Protein AF-A0AAD6CWW7-F1 (afdb_monomer)

Structure (mmCIF, N/CA/C/O backbone):
data_AF-A0AAD6CWW7-F1
#
_entry.id   AF-A0AAD6CWW7-F1
#
loop_
_atom_site.group_PDB
_atom_site.id
_atom_site.type_symbol
_atom_site.label_atom_id
_atom_site.label_alt_id
_atom_site.label_comp_id
_atom_site.label_asym_id
_atom_site.label_entity_id
_atom_site.label_seq_id
_atom_site.pdbx_PDB_ins_code
_atom_site.Cartn_x
_atom_site.Cartn_y
_atom_site.Cartn_z
_atom_site.occupancy
_atom_site.B_iso_or_equiv
_atom_site.auth_seq_id
_atom_site.auth_comp_id
_atom_site.auth_asym_id
_atom_site.auth_atom_id
_atom_site.pdbx_PDB_model_num
ATOM 1 N N . MET A 1 1 ? -25.189 25.065 -35.991 1.00 43.34 1 MET A N 1
ATOM 2 C CA . MET A 1 1 ? -24.502 23.784 -36.281 1.00 43.34 1 MET A CA 1
ATOM 3 C C . MET A 1 1 ? -24.142 23.105 -34.964 1.00 43.34 1 MET A C 1
ATOM 5 O O . MET A 1 1 ? -23.240 23.575 -34.286 1.00 43.34 1 MET A O 1
ATOM 9 N N . ALA A 1 2 ? -24.864 22.056 -34.566 1.00 40.62 2 ALA A N 1
ATOM 10 C CA . ALA A 1 2 ? -24.598 21.305 -33.336 1.00 40.62 2 ALA A CA 1
ATOM 11 C C . ALA A 1 2 ? -24.017 19.927 -33.691 1.00 40.62 2 ALA A C 1
ATOM 13 O O . ALA A 1 2 ? -24.610 19.198 -34.480 1.00 40.62 2 ALA A O 1
ATOM 14 N N . LYS A 1 3 ? -22.850 19.575 -33.137 1.00 47.81 3 LYS A N 1
ATOM 15 C CA . LYS A 1 3 ? -22.249 18.235 -33.250 1.00 47.81 3 LYS A CA 1
ATOM 16 C C . LYS A 1 3 ? -22.494 17.476 -31.947 1.00 47.81 3 LYS A C 1
ATOM 18 O O . LYS A 1 3 ? -21.863 17.766 -30.935 1.00 47.81 3 LYS A O 1
ATOM 23 N N . THR A 1 4 ? -23.389 16.494 -31.974 1.00 46.78 4 THR A N 1
ATOM 24 C CA . THR A 1 4 ? -23.581 15.528 -30.885 1.00 46.78 4 THR A CA 1
ATOM 25 C C . THR A 1 4 ? -22.536 14.418 -30.995 1.00 46.78 4 THR A C 1
ATOM 27 O O . THR A 1 4 ? -22.501 13.686 -31.982 1.00 46.78 4 THR A O 1
ATOM 30 N N . LYS A 1 5 ? -21.667 14.291 -29.987 1.00 52.19 5 LYS A N 1
ATOM 31 C CA . LYS A 1 5 ? -20.673 13.215 -29.872 1.00 52.19 5 LYS A CA 1
ATOM 32 C C . LYS A 1 5 ? -21.325 12.002 -29.202 1.00 52.19 5 LYS A C 1
ATOM 34 O O . LYS A 1 5 ? -21.494 11.981 -27.988 1.00 52.19 5 LYS A O 1
ATOM 39 N N . THR A 1 6 ? -21.691 10.997 -29.986 1.00 46.94 6 THR A N 1
ATOM 40 C CA . THR A 1 6 ? -22.184 9.700 -29.506 1.00 46.94 6 THR A CA 1
ATOM 41 C C . THR A 1 6 ? -21.039 8.918 -28.856 1.00 46.94 6 THR A C 1
ATOM 43 O O . THR A 1 6 ? -20.167 8.372 -29.526 1.00 46.94 6 THR A O 1
ATOM 46 N N . THR A 1 7 ? -21.015 8.856 -27.524 1.00 50.81 7 THR A N 1
ATOM 47 C CA . THR A 1 7 ? -20.159 7.924 -26.778 1.00 50.81 7 THR A CA 1
ATOM 48 C C . THR A 1 7 ? -20.789 6.536 -26.809 1.00 50.81 7 THR A C 1
ATOM 50 O O . THR A 1 7 ? -21.612 6.194 -25.962 1.00 50.81 7 THR A O 1
ATOM 53 N N . GLY A 1 8 ? -20.410 5.737 -27.805 1.00 46.66 8 GLY A N 1
ATOM 54 C CA . GLY A 1 8 ? -20.755 4.321 -27.890 1.00 46.66 8 GLY A CA 1
ATOM 55 C C . GLY A 1 8 ? -20.073 3.515 -26.785 1.00 46.66 8 GLY A C 1
ATOM 56 O O . GLY A 1 8 ? -19.001 2.952 -26.985 1.00 46.66 8 GLY A O 1
ATOM 57 N N . ARG A 1 9 ? -20.689 3.452 -25.603 1.00 49.34 9 ARG A N 1
ATOM 58 C CA . ARG A 1 9 ? -20.366 2.454 -24.580 1.00 49.34 9 ARG A CA 1
ATOM 59 C C . ARG A 1 9 ? -21.129 1.183 -24.938 1.00 49.34 9 ARG A C 1
ATOM 61 O O . ARG A 1 9 ? -22.292 1.035 -24.582 1.00 49.34 9 ARG A O 1
ATOM 68 N N . THR A 1 10 ? -20.486 0.276 -25.667 1.00 54.47 10 THR A N 1
ATOM 69 C CA . THR A 1 10 ? -21.033 -1.061 -25.914 1.00 54.47 10 THR A CA 1
ATOM 70 C C . THR A 1 10 ? -21.131 -1.799 -24.580 1.00 54.47 10 THR A C 1
ATOM 72 O O . THR A 1 10 ? -20.113 -2.171 -23.992 1.00 54.47 10 THR A O 1
ATOM 75 N N . ALA A 1 11 ? -22.348 -1.977 -24.069 1.00 59.91 11 ALA A N 1
ATOM 76 C CA . ALA A 1 11 ? -22.602 -2.906 -22.977 1.00 59.91 11 ALA A CA 1
ATOM 77 C C . ALA A 1 11 ? -22.240 -4.328 -23.449 1.00 59.91 11 ALA A C 1
ATOM 79 O O . ALA A 1 11 ? -22.614 -4.700 -24.567 1.00 59.91 11 ALA A O 1
ATOM 80 N N . PRO A 1 12 ? -21.494 -5.127 -22.666 1.00 55.72 12 PRO A N 1
ATOM 81 C CA . PRO A 1 12 ? -21.217 -6.495 -23.063 1.00 55.72 12 PRO A CA 1
ATOM 82 C C . PRO A 1 12 ? -22.519 -7.292 -22.979 1.00 55.72 12 PRO A C 1
ATOM 84 O O . PRO A 1 12 ? -23.205 -7.278 -21.958 1.00 55.72 12 PRO A O 1
ATOM 87 N N . ARG A 1 13 ? -22.857 -7.964 -24.081 1.00 58.84 13 ARG A N 1
ATOM 88 C CA . ARG A 1 13 ? -23.952 -8.933 -24.152 1.00 58.84 13 ARG A CA 1
ATOM 89 C C . ARG A 1 13 ? -23.751 -9.978 -23.054 1.00 58.84 13 ARG A C 1
ATOM 91 O O . ARG A 1 13 ? -22.691 -10.596 -22.995 1.00 58.84 13 ARG A O 1
ATOM 98 N N . SER A 1 14 ? -24.755 -10.163 -22.202 1.00 53.81 14 SER A N 1
ATOM 99 C CA . SER A 1 14 ? -24.816 -11.277 -21.260 1.00 53.81 14 SER A CA 1
ATOM 100 C C . SER A 1 14 ? -24.909 -12.576 -22.056 1.00 53.81 14 SER A C 1
ATOM 102 O O . SER A 1 14 ? -25.946 -12.885 -22.642 1.00 53.81 14 SER A O 1
ATOM 104 N N . THR A 1 15 ? -23.806 -13.309 -22.139 1.00 60.41 15 THR A N 1
ATOM 105 C CA . THR A 1 15 ? -23.818 -14.696 -22.600 1.00 60.41 15 THR A CA 1
ATOM 106 C C . THR A 1 15 ? -24.474 -15.579 -21.540 1.00 60.41 15 THR A C 1
ATOM 108 O O . THR A 1 15 ? -24.420 -15.261 -20.357 1.00 60.41 15 THR A O 1
ATOM 111 N N . ALA A 1 16 ? -25.079 -16.693 -21.959 1.00 61.41 16 ALA A N 1
ATOM 112 C CA . ALA A 1 16 ? -25.766 -17.653 -21.084 1.00 61.41 16 ALA A CA 1
ATOM 113 C C . ALA A 1 16 ? -24.859 -18.312 -20.022 1.00 61.41 16 ALA A C 1
ATOM 115 O O . ALA A 1 16 ? -25.354 -18.932 -19.088 1.00 61.41 16 ALA A O 1
ATOM 116 N N . PHE A 1 17 ? -23.541 -18.145 -20.143 1.00 57.66 17 PHE A N 1
ATOM 117 C CA . PHE A 1 17 ? -22.593 -18.371 -19.061 1.00 57.66 17 PHE A CA 1
ATOM 118 C C . PHE A 1 17 ? -22.346 -17.027 -18.383 1.00 57.66 17 PHE A C 1
ATOM 120 O O . PHE A 1 17 ? -21.863 -16.087 -19.026 1.00 57.66 17 PHE A O 1
ATOM 127 N N . GLY A 1 18 ? -22.754 -16.944 -17.116 1.00 51.28 18 GLY A N 1
ATOM 128 C CA . GLY A 1 18 ? -22.557 -15.784 -16.261 1.00 51.28 18 GLY A CA 1
ATOM 129 C C . GLY A 1 18 ? -21.081 -15.419 -16.128 1.00 51.28 18 GLY A C 1
ATOM 130 O O . GLY A 1 18 ? -20.189 -16.082 -16.647 1.00 51.28 18 GLY A O 1
ATOM 131 N N . ASP A 1 19 ? -20.831 -14.321 -15.432 1.00 56.94 19 ASP A N 1
ATOM 132 C CA . ASP A 1 19 ? -19.552 -13.626 -15.262 1.00 56.94 19 ASP A CA 1
ATOM 133 C C . ASP A 1 19 ? -18.433 -14.432 -14.547 1.00 56.94 19 ASP A C 1
ATOM 135 O O . ASP A 1 19 ? -17.508 -13.860 -13.970 1.00 56.94 19 ASP A O 1
ATOM 139 N N . ASP A 1 20 ? -18.488 -15.762 -14.594 1.00 58.09 20 ASP A N 1
ATOM 140 C CA . ASP A 1 20 ? -17.612 -16.728 -13.923 1.00 58.09 20 ASP A CA 1
ATOM 141 C C . ASP A 1 20 ? -16.158 -16.686 -14.430 1.00 58.09 20 ASP A C 1
ATOM 143 O O . ASP A 1 20 ? -15.246 -17.207 -13.790 1.00 58.09 20 ASP A O 1
ATOM 147 N N . PHE A 1 21 ? -15.906 -16.014 -15.560 1.00 56.62 21 PHE A N 1
ATOM 148 C CA . PHE A 1 21 ? -14.572 -15.842 -16.148 1.00 56.62 21 PHE A CA 1
ATOM 149 C C . PHE A 1 21 ? -13.963 -14.452 -15.949 1.00 56.62 21 PHE A C 1
ATOM 151 O O . PHE A 1 21 ? -12.880 -14.169 -16.486 1.00 56.62 21 PHE A O 1
ATOM 158 N N . ARG A 1 22 ? -14.564 -13.575 -15.134 1.00 62.91 22 ARG A N 1
ATOM 159 C CA . ARG A 1 22 ? -13.859 -12.375 -14.659 1.00 62.91 22 ARG A CA 1
ATOM 160 C C . ARG A 1 22 ? -12.842 -12.751 -13.587 1.00 62.91 22 ARG A C 1
ATOM 162 O O . ARG A 1 22 ? -12.976 -12.416 -12.415 1.00 62.91 22 ARG A O 1
ATOM 169 N N . THR A 1 23 ? -11.767 -13.409 -14.024 1.00 69.06 23 THR A N 1
ATOM 170 C CA . THR A 1 23 ? -10.597 -13.716 -13.197 1.00 69.06 23 THR A CA 1
ATOM 171 C C . THR A 1 23 ? -10.118 -12.425 -12.528 1.00 69.06 23 THR A C 1
ATOM 173 O O . THR A 1 23 ? -9.608 -11.491 -13.166 1.00 69.06 23 THR A O 1
ATOM 176 N N . SER A 1 24 ? -10.358 -12.322 -11.220 1.00 83.62 24 SER A N 1
ATOM 177 C CA . SER A 1 24 ? -9.996 -11.141 -10.444 1.00 83.62 24 SER A CA 1
ATOM 178 C C . SER A 1 24 ? -8.481 -10.916 -10.505 1.00 83.62 24 SER A C 1
ATOM 180 O O . SER A 1 24 ? -7.693 -11.813 -10.815 1.00 83.62 24 SER A O 1
ATOM 182 N N . LYS A 1 25 ? -8.010 -9.712 -10.160 1.00 85.69 25 LYS A N 1
ATOM 183 C CA . LYS A 1 25 ? -6.559 -9.459 -10.064 1.00 85.69 25 LYS A CA 1
ATOM 184 C C . LYS A 1 25 ? -5.874 -10.433 -9.094 1.00 85.69 25 LYS A C 1
ATOM 186 O O . LYS A 1 25 ? -4.706 -10.757 -9.295 1.00 85.69 25 LYS A O 1
ATOM 191 N N . LYS A 1 26 ? -6.592 -10.881 -8.058 1.00 87.06 26 LYS A N 1
ATOM 192 C CA . LYS A 1 26 ? -6.123 -11.888 -7.101 1.00 87.06 26 LYS A CA 1
ATOM 193 C C . LYS A 1 26 ? -6.002 -13.258 -7.768 1.00 87.06 26 LYS A C 1
ATOM 195 O O . LYS A 1 26 ? -4.937 -13.859 -7.689 1.00 87.06 26 LYS A O 1
ATOM 200 N N . ASP A 1 27 ? -7.021 -13.670 -8.508 1.00 87.44 27 ASP A N 1
ATOM 201 C CA . ASP A 1 27 ? -7.057 -14.952 -9.214 1.00 87.44 27 ASP A CA 1
ATOM 202 C C . ASP A 1 27 ? -5.951 -15.053 -10.283 1.00 87.44 27 ASP A C 1
ATOM 204 O O . ASP A 1 27 ? -5.112 -15.952 -10.263 1.00 87.44 27 ASP A O 1
ATOM 208 N N . LYS A 1 28 ? -5.782 -14.008 -11.106 1.00 88.62 28 LYS A N 1
ATOM 209 C CA . LYS A 1 28 ? -4.665 -13.923 -12.068 1.00 88.62 28 LYS A CA 1
ATOM 210 C C . LYS A 1 28 ? -3.291 -14.040 -11.404 1.00 88.62 28 LYS A C 1
ATOM 212 O O . LYS A 1 28 ? -2.366 -14.597 -11.995 1.00 88.62 28 LYS A O 1
ATOM 217 N N . ARG A 1 29 ? -3.117 -13.479 -10.202 1.00 91.44 29 ARG A N 1
ATOM 218 C CA . ARG A 1 29 ? -1.863 -13.610 -9.441 1.00 91.44 29 ARG A CA 1
ATOM 219 C C . ARG A 1 29 ? -1.686 -15.032 -8.919 1.00 91.44 29 ARG A C 1
ATOM 221 O O . ARG A 1 29 ? -0.583 -15.555 -9.037 1.00 91.44 29 ARG A O 1
ATOM 228 N N . GLN A 1 30 ? -2.741 -15.648 -8.393 1.00 92.44 30 GLN A N 1
ATOM 229 C CA . GLN A 1 30 ? -2.708 -17.023 -7.891 1.00 92.44 30 GLN A CA 1
ATOM 230 C C . GLN A 1 30 ? -2.380 -18.018 -9.007 1.00 92.44 30 GLN A C 1
ATOM 232 O O . GLN A 1 30 ? -1.463 -18.816 -8.836 1.00 92.44 30 GLN A O 1
ATOM 237 N N . ILE A 1 31 ? -3.012 -17.899 -10.177 1.00 91.38 31 ILE A N 1
ATOM 238 C CA . ILE A 1 31 ? -2.727 -18.745 -11.347 1.00 91.38 31 ILE A CA 1
ATOM 239 C C . ILE A 1 31 ? -1.263 -18.597 -11.790 1.00 91.38 31 ILE A C 1
ATOM 241 O O . ILE A 1 31 ? -0.563 -19.592 -11.985 1.00 91.38 31 ILE A O 1
ATOM 245 N N . LYS A 1 32 ? -0.755 -17.360 -11.899 1.00 94.50 32 LYS A N 1
ATOM 246 C CA . LYS A 1 32 ? 0.655 -17.109 -12.256 1.00 94.50 32 LYS A CA 1
ATOM 247 C C . LYS A 1 32 ? 1.621 -17.696 -11.230 1.00 94.50 32 LYS A C 1
ATOM 249 O O . LYS A 1 32 ? 2.618 -18.306 -11.611 1.00 94.50 32 LYS A O 1
ATOM 254 N N . HIS A 1 33 ? 1.323 -17.516 -9.946 1.00 96.12 33 HIS A N 1
ATOM 255 C CA . HIS A 1 33 ? 2.139 -18.033 -8.856 1.00 96.12 33 HIS A CA 1
ATOM 256 C C . HIS A 1 33 ? 2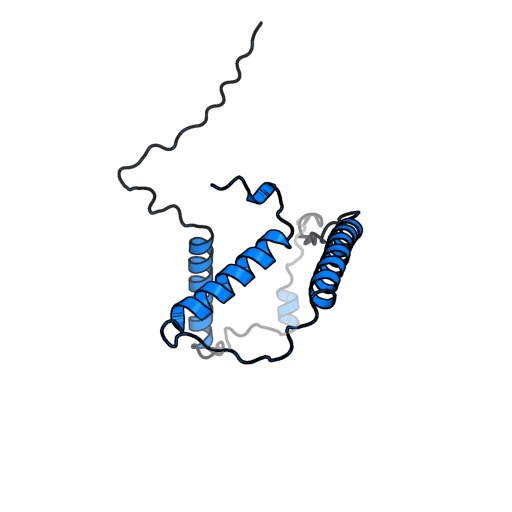.154 -19.568 -8.844 1.00 96.12 33 HIS A C 1
ATOM 258 O O . HIS A 1 33 ? 3.226 -20.165 -8.803 1.00 96.12 33 HIS A O 1
ATOM 264 N N . ALA A 1 34 ? 0.992 -20.211 -8.970 1.00 94.12 34 ALA A N 1
ATOM 265 C CA . ALA A 1 34 ? 0.876 -21.665 -9.055 1.00 94.12 34 ALA A CA 1
ATOM 266 C C . ALA A 1 34 ? 1.638 -22.227 -10.269 1.00 94.12 34 ALA A C 1
ATOM 268 O O . ALA A 1 34 ? 2.374 -23.208 -10.146 1.00 94.12 34 ALA A O 1
ATOM 269 N N . GLY A 1 35 ? 1.540 -21.562 -11.426 1.00 95.19 35 GLY A N 1
ATOM 270 C CA . GLY A 1 35 ? 2.293 -21.929 -12.627 1.00 95.19 35 GLY A CA 1
ATOM 271 C C . GLY A 1 35 ? 3.812 -21.820 -12.446 1.00 95.19 35 GLY A C 1
ATOM 272 O O . GLY A 1 35 ? 4.546 -22.719 -12.858 1.00 95.19 35 GLY A O 1
ATOM 273 N N . LEU A 1 36 ? 4.292 -20.751 -11.803 1.00 95.56 36 LEU A N 1
ATOM 274 C CA . LEU A 1 36 ? 5.710 -20.568 -11.474 1.00 95.56 36 LEU A CA 1
ATOM 275 C C . LEU A 1 36 ? 6.201 -21.663 -10.512 1.00 95.56 36 LEU A C 1
ATOM 277 O O . LEU A 1 36 ? 7.197 -22.327 -10.800 1.00 95.56 36 LEU A O 1
ATOM 281 N N . MET A 1 37 ? 5.481 -21.890 -9.410 1.00 93.94 37 MET A N 1
ATOM 282 C CA . MET A 1 37 ? 5.837 -22.897 -8.404 1.00 93.94 37 MET A CA 1
ATOM 283 C C . MET A 1 37 ? 5.865 -24.310 -8.995 1.00 93.94 37 MET A C 1
ATOM 285 O O . MET A 1 37 ? 6.795 -25.064 -8.724 1.00 93.94 37 MET A O 1
ATOM 289 N N . SER A 1 38 ? 4.923 -24.648 -9.881 1.00 92.56 38 SER A N 1
ATOM 290 C CA . SER A 1 38 ? 4.916 -25.930 -10.598 1.00 92.56 38 SER A CA 1
ATOM 291 C C . SER A 1 38 ? 6.168 -26.118 -11.465 1.00 92.56 38 SER A C 1
ATOM 293 O O . SER A 1 38 ? 6.766 -27.193 -11.463 1.00 92.56 38 SER A O 1
ATOM 295 N N . LYS A 1 39 ? 6.616 -25.075 -12.179 1.00 91.00 39 LYS A N 1
ATOM 296 C CA . LYS A 1 39 ? 7.833 -25.132 -13.010 1.00 91.00 39 LYS A CA 1
ATOM 297 C C . LYS A 1 39 ? 9.101 -25.278 -12.171 1.00 91.00 39 LYS A C 1
ATOM 299 O O . LYS A 1 39 ? 9.973 -26.064 -12.529 1.00 91.00 39 LYS A O 1
ATOM 304 N N . ILE A 1 40 ? 9.192 -24.547 -11.060 1.00 88.62 40 ILE A N 1
ATOM 305 C CA . ILE A 1 40 ? 10.349 -24.610 -10.161 1.00 88.62 40 ILE A CA 1
ATOM 306 C C . ILE A 1 40 ? 10.406 -25.977 -9.475 1.00 88.62 40 ILE A C 1
ATOM 308 O O . ILE A 1 40 ? 11.429 -26.650 -9.567 1.00 88.62 40 ILE A O 1
ATOM 312 N N . ALA A 1 41 ? 9.303 -26.443 -8.883 1.00 85.81 41 ALA A N 1
ATOM 313 C CA . ALA A 1 41 ? 9.245 -27.740 -8.208 1.00 85.81 41 ALA A CA 1
ATOM 314 C C . ALA A 1 41 ? 9.570 -28.912 -9.157 1.00 85.81 41 ALA A C 1
ATOM 316 O O . ALA A 1 41 ? 10.318 -29.823 -8.796 1.00 85.81 41 ALA A O 1
ATOM 317 N N . LYS A 1 42 ? 9.081 -28.869 -10.406 1.00 78.69 42 LYS A N 1
ATOM 318 C CA . LYS A 1 42 ? 9.380 -29.891 -11.428 1.00 78.69 42 LYS A CA 1
ATOM 3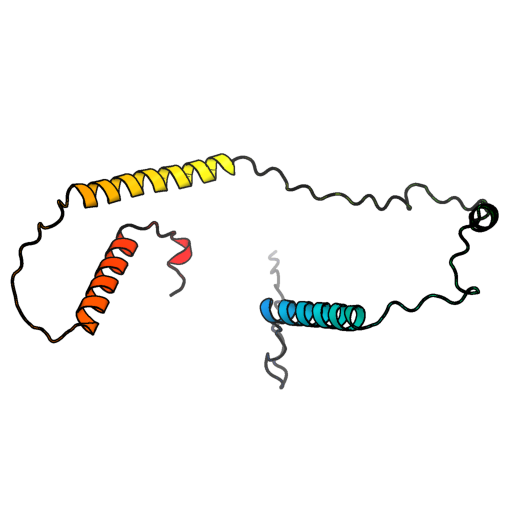19 C C . LYS A 1 42 ? 10.833 -29.891 -11.904 1.00 78.69 42 LYS A C 1
ATOM 321 O O . LYS A 1 42 ? 11.284 -30.910 -12.418 1.00 78.69 42 LYS A O 1
ATOM 326 N N . ASN A 1 43 ? 11.542 -28.770 -11.797 1.00 75.19 43 ASN A N 1
ATOM 327 C CA . ASN A 1 43 ? 12.950 -28.676 -12.186 1.00 75.19 43 ASN A CA 1
ATOM 328 C C . ASN A 1 43 ? 13.888 -28.964 -11.007 1.00 75.19 43 ASN A C 1
ATOM 330 O O . ASN A 1 43 ? 14.940 -29.553 -11.220 1.00 75.19 43 ASN A O 1
ATOM 334 N N . ALA A 1 44 ? 13.490 -28.616 -9.780 1.00 76.31 44 ALA A N 1
ATOM 335 C CA . ALA A 1 44 ? 14.256 -28.876 -8.561 1.00 76.31 44 ALA A CA 1
ATOM 336 C C . ALA A 1 44 ? 14.319 -30.370 -8.197 1.00 76.31 44 ALA A C 1
ATOM 338 O O . ALA A 1 44 ? 15.311 -30.836 -7.652 1.00 76.31 44 ALA A O 1
ATOM 339 N N . THR A 1 45 ? 13.276 -31.135 -8.525 1.00 74.31 45 THR A N 1
ATOM 340 C CA . THR A 1 45 ? 13.207 -32.587 -8.269 1.00 74.31 45 THR A CA 1
ATOM 341 C C . THR A 1 45 ? 13.948 -33.432 -9.308 1.00 74.31 45 THR A C 1
ATOM 343 O O . THR A 1 45 ? 14.114 -34.636 -9.120 1.00 74.31 45 THR A O 1
ATOM 346 N N . LYS A 1 46 ? 14.408 -32.830 -10.413 1.00 75.31 46 LYS A N 1
ATOM 347 C CA . LYS A 1 46 ? 15.161 -33.530 -11.459 1.00 75.31 46 LYS A CA 1
ATOM 348 C C . LYS A 1 46 ? 16.654 -33.385 -11.203 1.00 75.31 46 LYS A C 1
ATOM 350 O O . LYS A 1 46 ? 17.173 -32.275 -11.135 1.00 75.31 46 LYS A O 1
ATOM 355 N N . THR A 1 47 ? 17.363 -34.506 -11.141 1.00 77.56 47 THR A N 1
ATOM 356 C CA . THR A 1 47 ? 18.826 -34.496 -11.088 1.00 77.56 47 THR A CA 1
ATOM 357 C C . THR A 1 47 ? 19.386 -33.899 -12.390 1.00 77.56 47 THR A C 1
ATOM 359 O O . THR A 1 47 ? 18.938 -34.271 -13.483 1.00 77.56 47 THR A O 1
ATOM 362 N N . PRO A 1 48 ? 20.335 -32.942 -12.328 1.00 73.00 48 PRO A N 1
ATOM 363 C CA . PRO A 1 48 ? 20.872 -32.296 -13.521 1.00 73.00 48 PRO A CA 1
ATOM 364 C C . PRO A 1 48 ? 21.590 -33.330 -14.392 1.00 73.00 48 PRO A C 1
ATOM 366 O O . PRO A 1 48 ? 22.646 -33.862 -14.045 1.00 73.00 48 PRO A O 1
ATOM 369 N N . LYS A 1 49 ? 20.993 -33.642 -15.545 1.00 76.44 49 LYS A N 1
ATOM 370 C CA . LYS A 1 49 ? 21.519 -34.649 -16.467 1.00 76.44 49 LYS A CA 1
ATOM 371 C C . LYS A 1 49 ? 22.770 -34.104 -17.155 1.00 76.44 49 LYS A C 1
ATOM 373 O O . LYS A 1 49 ? 22.693 -33.154 -17.932 1.00 76.44 49 LYS A O 1
ATOM 378 N N . LYS A 1 50 ? 23.924 -34.727 -16.893 1.00 75.50 50 LYS A N 1
ATOM 379 C CA . LYS A 1 50 ? 25.185 -34.411 -17.582 1.00 75.50 50 LYS A CA 1
ATOM 380 C C . LYS A 1 50 ? 24.994 -34.593 -19.095 1.00 75.50 50 LYS A C 1
ATOM 382 O O . LYS A 1 50 ? 24.523 -35.638 -19.550 1.00 75.50 50 LYS A O 1
ATOM 387 N N . ARG A 1 51 ? 25.328 -33.564 -19.881 1.00 73.81 51 ARG A N 1
ATOM 388 C CA . ARG A 1 51 ? 25.266 -33.625 -21.351 1.00 73.81 51 ARG A CA 1
ATOM 389 C C . ARG A 1 51 ? 26.294 -34.652 -21.848 1.00 73.81 51 ARG A C 1
ATOM 391 O O . ARG A 1 51 ? 27.406 -34.719 -21.326 1.00 73.81 51 ARG A O 1
ATOM 398 N N . ARG A 1 52 ? 25.920 -35.466 -22.845 1.00 79.25 52 ARG A N 1
ATOM 399 C CA . ARG A 1 52 ? 26.841 -36.406 -23.519 1.00 79.25 52 ARG A CA 1
ATOM 400 C C . ARG A 1 52 ? 27.996 -35.622 -24.148 1.00 79.25 52 ARG A C 1
ATOM 402 O O . ARG A 1 52 ? 27.793 -34.469 -24.512 1.00 79.25 52 ARG A O 1
ATOM 409 N N . ALA A 1 53 ? 29.170 -36.238 -24.300 1.00 72.81 53 ALA A N 1
ATOM 410 C CA . ALA A 1 53 ? 30.365 -35.579 -24.841 1.00 72.81 53 ALA A CA 1
ATOM 411 C C . ALA A 1 53 ? 30.112 -34.880 -26.192 1.00 72.81 53 ALA A C 1
ATOM 413 O O . ALA A 1 53 ? 30.480 -33.724 -26.345 1.00 72.81 53 ALA A O 1
ATOM 414 N N . SER A 1 54 ? 29.354 -35.513 -27.092 1.00 74.56 54 SER A N 1
ATOM 415 C CA . SER A 1 54 ? 28.939 -34.946 -28.389 1.00 74.56 54 SER A CA 1
ATOM 416 C C . SER A 1 54 ? 27.965 -33.765 -28.307 1.00 74.56 54 SER A C 1
ATOM 418 O O . SER A 1 54 ? 27.676 -33.116 -29.302 1.00 74.56 54 SER A O 1
ATOM 420 N N . LYS A 1 55 ? 27.414 -33.500 -27.122 1.00 70.69 55 LYS A N 1
ATOM 421 C CA . LYS A 1 55 ? 26.559 -32.350 -26.821 1.00 70.69 55 LYS A CA 1
ATOM 422 C C . LYS A 1 55 ? 27.194 -31.471 -25.756 1.00 70.69 55 LYS A C 1
ATOM 424 O O . LYS A 1 55 ? 26.465 -30.689 -25.156 1.00 70.69 55 LYS A O 1
ATOM 429 N N . LYS A 1 56 ? 28.486 -31.593 -25.451 1.00 74.62 56 LYS A N 1
ATOM 430 C CA . LYS A 1 56 ? 29.152 -30.585 -24.622 1.00 74.62 56 LYS A CA 1
ATOM 431 C C . LYS A 1 56 ? 29.244 -29.298 -25.437 1.00 74.62 56 LYS A C 1
ATOM 433 O O . LYS A 1 56 ? 29.387 -29.349 -26.652 1.00 74.62 56 LYS A O 1
ATOM 438 N N . LEU A 1 57 ? 29.068 -28.159 -24.773 1.00 73.19 57 LEU A N 1
ATOM 439 C CA . LEU A 1 57 ? 29.373 -26.881 -25.406 1.00 73.19 57 LEU A CA 1
ATOM 440 C C . LEU A 1 57 ? 30.860 -26.922 -25.753 1.00 73.19 57 LEU A C 1
ATOM 442 O O . LEU A 1 57 ? 31.673 -27.204 -24.871 1.00 73.19 57 LEU A O 1
ATOM 446 N N . VAL A 1 58 ? 31.187 -26.738 -27.027 1.00 68.12 58 VAL A N 1
ATOM 447 C CA . VAL A 1 58 ? 32.573 -26.656 -27.473 1.00 68.12 58 VAL A CA 1
ATOM 448 C C . VAL A 1 58 ? 33.072 -25.291 -27.016 1.00 68.12 58 VAL A C 1
ATOM 450 O O . VAL A 1 58 ? 32.649 -24.265 -27.529 1.00 68.12 58 VAL A O 1
ATOM 453 N N . ALA A 1 59 ? 33.878 -25.280 -25.959 1.00 73.31 59 ALA A N 1
ATOM 454 C CA . ALA A 1 59 ? 34.431 -24.072 -25.351 1.00 73.31 59 ALA A CA 1
ATOM 455 C C . ALA A 1 59 ? 35.940 -23.957 -25.635 1.00 73.31 59 ALA A C 1
ATOM 457 O O . ALA A 1 59 ? 36.693 -23.461 -24.802 1.00 73.31 59 ALA A O 1
ATOM 458 N N . ASN A 1 60 ? 36.387 -24.476 -26.782 1.00 78.19 60 ASN A N 1
ATOM 459 C CA . ASN A 1 60 ? 37.773 -24.371 -27.233 1.00 78.19 60 ASN A CA 1
ATOM 460 C C . ASN A 1 60 ? 37.944 -23.079 -28.038 1.00 78.19 60 ASN A C 1
ATOM 462 O O . ASN A 1 60 ? 37.034 -22.697 -28.774 1.00 78.19 60 ASN A O 1
ATOM 466 N N . LEU A 1 61 ? 39.107 -22.434 -27.917 1.00 79.50 61 LEU A N 1
ATOM 467 C CA . LEU A 1 61 ? 39.380 -21.134 -28.541 1.00 79.50 61 LEU A CA 1
ATOM 468 C C . LEU A 1 61 ? 39.208 -21.156 -30.071 1.00 79.50 61 LEU A C 1
ATOM 470 O O . LEU A 1 61 ? 38.665 -20.206 -30.622 1.00 79.50 61 LEU A O 1
ATOM 474 N N . GLU A 1 62 ? 39.564 -22.254 -30.746 1.00 77.81 62 GLU A N 1
ATOM 475 C CA . GLU A 1 62 ? 39.365 -22.389 -32.200 1.00 77.81 62 GLU A CA 1
ATOM 476 C C . GLU A 1 62 ? 37.883 -22.499 -32.594 1.00 77.81 62 GLU A C 1
ATOM 478 O O . GLU A 1 62 ? 37.465 -21.926 -33.593 1.00 77.81 62 GLU A O 1
ATOM 483 N N . SER A 1 63 ? 37.051 -23.161 -31.781 1.00 80.19 63 SER A N 1
ATOM 484 C CA . SER A 1 63 ? 35.602 -23.233 -32.029 1.00 80.19 63 SER A CA 1
ATOM 485 C C . SER A 1 63 ? 34.896 -21.911 -31.745 1.00 80.19 63 SER A C 1
ATOM 487 O O . SER A 1 63 ? 33.829 -21.676 -32.301 1.00 80.19 63 SER A O 1
ATOM 489 N N . LEU A 1 64 ? 35.456 -21.068 -30.870 1.00 80.62 64 LEU A N 1
ATOM 490 C CA . LEU A 1 64 ? 34.958 -19.709 -30.659 1.00 80.62 64 LEU A CA 1
ATOM 491 C C . LEU A 1 64 ? 35.274 -18.809 -31.857 1.00 80.62 64 LEU A C 1
ATOM 493 O O . LEU A 1 64 ? 34.451 -17.961 -32.179 1.00 80.62 64 LEU A O 1
ATOM 497 N N . ALA A 1 65 ? 36.418 -19.008 -32.518 1.00 79.25 65 ALA A N 1
ATOM 498 C CA . ALA A 1 65 ? 36.772 -18.285 -33.739 1.00 79.25 65 ALA A CA 1
ATOM 499 C C . ALA A 1 65 ? 35.883 -18.683 -34.932 1.00 79.25 65 ALA A C 1
ATOM 501 O O . ALA A 1 65 ? 35.474 -17.813 -35.688 1.00 79.25 65 ALA A O 1
ATOM 502 N N . ASP A 1 66 ? 35.530 -19.964 -35.055 1.00 79.44 66 ASP A N 1
ATOM 503 C CA . ASP A 1 66 ? 34.624 -20.475 -36.101 1.00 79.44 66 ASP A CA 1
ATOM 504 C C . ASP A 1 66 ? 33.140 -20.145 -35.830 1.00 79.44 66 ASP A C 1
ATOM 506 O O . ASP A 1 66 ? 32.319 -20.033 -36.732 1.00 79.44 66 ASP A O 1
ATOM 510 N N . ALA A 1 67 ? 32.776 -19.955 -34.558 1.00 75.81 67 ALA A N 1
ATOM 511 C CA . ALA A 1 67 ? 31.442 -19.510 -34.157 1.00 75.81 67 ALA A CA 1
ATOM 512 C C . ALA A 1 67 ? 31.262 -17.983 -34.224 1.00 75.81 67 ALA A C 1
ATOM 514 O O . ALA A 1 67 ? 30.163 -17.496 -33.927 1.00 75.81 67 ALA A O 1
ATOM 515 N N . LEU A 1 68 ? 32.307 -17.221 -34.578 1.00 78.69 68 LEU A N 1
ATOM 516 C CA . LEU A 1 68 ? 32.104 -15.837 -34.982 1.00 78.69 68 LEU A CA 1
ATOM 517 C C . LEU A 1 68 ? 31.369 -15.852 -36.328 1.00 78.69 68 LEU A C 1
ATOM 519 O O . LEU A 1 68 ? 31.790 -16.567 -37.232 1.00 78.69 68 LEU A O 1
ATOM 523 N N . PRO A 1 69 ? 30.285 -15.077 -36.487 1.00 74.44 69 PRO A N 1
ATOM 524 C CA . PRO A 1 69 ? 29.704 -14.885 -37.805 1.00 74.44 69 PRO A CA 1
ATOM 525 C C . PRO A 1 69 ? 30.805 -14.350 -38.726 1.00 74.44 69 PRO A C 1
ATOM 527 O O . PRO A 1 69 ? 31.393 -13.308 -38.421 1.00 74.44 69 PRO A O 1
ATOM 530 N N . GLU A 1 70 ? 31.109 -15.066 -39.816 1.00 70.75 70 GLU A N 1
ATOM 531 C CA . GLU A 1 70 ? 31.878 -14.481 -40.914 1.00 70.75 70 GLU A CA 1
ATOM 532 C C . GLU A 1 70 ? 31.188 -13.164 -41.241 1.00 70.75 70 GLU A C 1
ATOM 534 O O . GLU A 1 70 ? 29.977 -13.142 -41.474 1.00 70.75 70 GLU A O 1
ATOM 539 N N . ALA A 1 71 ? 31.931 -12.063 -41.146 1.00 60.34 71 ALA A N 1
ATOM 540 C CA . ALA A 1 71 ? 31.430 -10.734 -41.441 1.00 60.34 71 ALA A CA 1
ATOM 541 C C . ALA A 1 71 ? 31.163 -10.644 -42.949 1.00 60.34 71 ALA A C 1
ATOM 543 O O . ALA A 1 71 ? 31.915 -10.031 -43.699 1.00 60.34 71 ALA A O 1
ATOM 544 N N . ALA A 1 72 ? 30.099 -11.307 -43.399 1.00 55.38 72 ALA A N 1
ATOM 545 C CA . ALA A 1 72 ? 29.397 -10.932 -44.597 1.00 55.38 72 ALA A CA 1
ATOM 546 C C . ALA A 1 72 ? 29.033 -9.458 -44.425 1.00 55.38 72 ALA A C 1
ATOM 548 O O . ALA A 1 72 ? 28.551 -9.055 -43.365 1.00 55.38 72 ALA A O 1
ATOM 549 N N . GLU A 1 73 ? 29.338 -8.687 -45.462 1.00 56.88 73 GLU A N 1
ATOM 550 C CA . GLU A 1 73 ? 29.008 -7.283 -45.705 1.00 56.88 73 GLU A CA 1
ATOM 551 C C . GLU A 1 73 ? 27.486 -7.045 -45.652 1.00 56.88 73 GLU A C 1
ATOM 553 O O . GLU A 1 73 ? 26.851 -6.624 -46.614 1.00 56.88 73 GLU A O 1
ATOM 558 N N . GLU A 1 74 ? 26.861 -7.364 -44.528 1.00 54.66 74 GLU A N 1
ATOM 559 C CA . GLU A 1 74 ? 25.502 -7.006 -44.205 1.00 54.66 74 GLU A CA 1
ATOM 560 C C . GLU A 1 74 ? 25.624 -5.912 -43.161 1.00 54.66 74 GLU A C 1
ATOM 562 O O . GLU A 1 74 ? 26.020 -6.136 -42.015 1.00 54.66 74 GLU A O 1
ATOM 567 N N . SER A 1 75 ? 25.363 -4.689 -43.613 1.00 55.31 75 SER A N 1
ATOM 568 C CA . SER A 1 75 ? 25.256 -3.488 -42.802 1.00 55.31 75 SER A CA 1
ATOM 569 C C . SER A 1 75 ? 24.244 -3.719 -41.681 1.00 55.31 75 SER A C 1
ATOM 571 O O . SER A 1 75 ? 23.063 -3.386 -41.787 1.00 55.31 75 SER A O 1
ATOM 573 N N . HIS A 1 76 ? 24.698 -4.310 -40.584 1.00 52.03 76 HIS A N 1
ATOM 574 C CA . HIS A 1 76 ? 23.992 -4.264 -39.328 1.00 52.03 76 HIS A CA 1
ATOM 575 C C . HIS A 1 76 ? 24.083 -2.822 -38.860 1.00 52.03 76 HIS A C 1
ATOM 577 O O . HIS A 1 76 ? 25.083 -2.407 -38.275 1.00 52.03 76 HIS A O 1
ATOM 583 N N . ASP A 1 77 ? 23.033 -2.051 -39.145 1.00 53.44 77 ASP A N 1
ATOM 584 C CA . ASP A 1 77 ? 22.777 -0.783 -38.484 1.00 53.44 77 ASP A CA 1
ATOM 585 C C . ASP A 1 77 ? 23.017 -0.981 -36.982 1.00 53.44 77 ASP A C 1
ATOM 587 O O . ASP A 1 77 ? 22.209 -1.599 -36.276 1.00 53.44 77 ASP A O 1
ATOM 591 N N . ALA A 1 78 ? 24.135 -0.447 -36.484 1.00 54.38 78 ALA A N 1
ATOM 592 C CA . ALA A 1 78 ? 24.524 -0.489 -35.075 1.00 54.38 78 ALA A CA 1
ATOM 593 C C . ALA A 1 78 ? 23.473 0.183 -34.162 1.00 54.38 78 ALA A C 1
ATOM 595 O O . ALA A 1 78 ? 23.515 0.053 -32.940 1.00 54.38 78 ALA A O 1
ATOM 596 N N . ALA A 1 79 ? 22.487 0.862 -34.757 1.00 56.78 79 ALA A N 1
ATOM 597 C CA . ALA A 1 79 ? 21.308 1.399 -34.096 1.00 56.78 79 ALA A CA 1
ATOM 598 C C . ALA A 1 79 ? 20.252 0.337 -33.719 1.00 56.78 79 ALA A C 1
ATOM 600 O O . ALA A 1 79 ? 19.438 0.605 -32.835 1.00 56.78 79 ALA A O 1
ATOM 601 N N . SER A 1 80 ? 20.238 -0.853 -34.339 1.00 57.28 80 SER A N 1
ATOM 602 C CA . SER A 1 80 ? 19.200 -1.874 -34.085 1.00 57.28 80 SER A CA 1
ATOM 603 C C . SER A 1 80 ? 19.552 -2.885 -32.982 1.00 57.28 80 SER A C 1
ATOM 605 O O . SER A 1 80 ? 18.654 -3.509 -32.417 1.00 57.28 80 SER A O 1
ATOM 607 N N . GLN A 1 81 ? 20.836 -3.033 -32.630 1.00 52.91 81 GLN A N 1
ATOM 608 C CA . GLN A 1 81 ? 21.302 -4.053 -31.675 1.00 52.91 81 GLN A CA 1
ATOM 609 C C . GLN A 1 81 ? 21.462 -3.568 -30.234 1.00 52.91 81 GLN A C 1
ATOM 611 O O . GLN A 1 81 ? 21.637 -4.382 -29.325 1.00 52.91 81 GLN A O 1
ATOM 616 N N . VAL A 1 82 ? 21.333 -2.269 -29.969 1.00 57.03 82 VAL A N 1
ATOM 617 C CA . VAL A 1 82 ? 21.278 -1.798 -28.588 1.00 57.03 82 VAL A CA 1
ATOM 618 C C . VAL A 1 82 ? 19.821 -1.801 -28.147 1.00 57.03 82 VAL A C 1
ATOM 620 O O . VAL A 1 82 ? 19.127 -0.786 -28.185 1.00 57.03 82 VAL A O 1
ATOM 623 N N . ASN A 1 83 ? 19.355 -2.951 -27.657 1.00 62.25 83 ASN A N 1
ATOM 624 C CA . ASN A 1 83 ? 18.249 -2.976 -26.703 1.00 62.25 83 ASN A CA 1
ATOM 625 C C . ASN A 1 83 ? 18.726 -2.264 -25.427 1.00 62.25 83 ASN A C 1
ATOM 627 O O . ASN A 1 83 ? 19.029 -2.901 -24.418 1.00 62.25 83 ASN A O 1
ATOM 631 N N . VAL A 1 84 ? 18.848 -0.932 -25.483 1.00 61.44 84 VAL A N 1
ATOM 632 C CA . VAL A 1 84 ? 19.104 -0.081 -24.326 1.00 61.44 84 VAL A CA 1
ATOM 633 C C . VAL A 1 84 ? 17.925 -0.319 -23.401 1.00 61.44 84 VAL A C 1
ATOM 635 O O . VAL A 1 84 ? 16.836 0.223 -23.610 1.00 61.44 84 VAL A O 1
ATOM 638 N N . ILE A 1 85 ? 18.121 -1.160 -22.387 1.00 67.31 85 ILE A N 1
ATOM 639 C CA . ILE A 1 85 ? 17.187 -1.292 -21.278 1.00 67.31 85 ILE A CA 1
ATOM 640 C C . ILE A 1 85 ? 17.168 0.083 -20.614 1.00 67.31 85 ILE A C 1
ATOM 642 O O . ILE A 1 85 ? 17.992 0.390 -19.753 1.00 67.31 85 ILE A O 1
ATOM 646 N N . LYS A 1 86 ? 16.247 0.946 -21.057 1.00 70.69 86 LYS A N 1
ATOM 647 C CA . LYS A 1 86 ? 15.943 2.206 -20.391 1.00 70.69 86 LYS A CA 1
ATOM 648 C C . LYS A 1 86 ? 15.430 1.829 -19.011 1.00 70.69 86 LYS A C 1
ATOM 650 O O . LYS A 1 86 ? 14.287 1.410 -18.841 1.00 70.69 86 LYS A O 1
ATOM 655 N N . GLN A 1 87 ? 16.317 1.921 -18.030 1.00 70.62 87 GLN A N 1
ATOM 656 C CA . GLN A 1 87 ? 15.964 1.826 -16.627 1.00 70.62 87 GLN A CA 1
ATOM 657 C C . GLN A 1 87 ? 14.982 2.969 -16.363 1.00 70.62 87 GLN A C 1
ATOM 659 O O . GLN A 1 87 ? 15.365 4.138 -16.346 1.00 70.62 87 GLN A O 1
ATOM 664 N N . ASN A 1 88 ? 13.698 2.646 -16.215 1.00 75.00 88 ASN A N 1
ATOM 665 C CA . ASN A 1 88 ? 12.702 3.600 -15.748 1.00 75.00 88 ASN A CA 1
ATOM 666 C C . ASN A 1 88 ? 13.019 3.896 -14.279 1.00 75.00 88 ASN A C 1
ATOM 668 O O . ASN A 1 88 ? 12.475 3.255 -13.379 1.00 75.00 88 ASN A O 1
ATOM 672 N N . THR A 1 89 ? 13.950 4.816 -14.030 1.00 77.56 89 THR A N 1
ATOM 673 C CA . THR A 1 89 ? 14.279 5.239 -12.673 1.00 77.56 89 THR A CA 1
ATOM 674 C C . THR A 1 89 ? 13.039 5.853 -12.035 1.00 77.56 89 THR A C 1
ATOM 676 O O . THR A 1 89 ? 12.184 6.454 -12.698 1.00 77.56 89 THR A O 1
ATOM 679 N N . LEU A 1 90 ? 12.895 5.639 -10.727 1.00 73.75 90 LEU A N 1
ATOM 680 C CA . LEU A 1 90 ? 11.775 6.170 -9.969 1.00 73.75 90 LEU A CA 1
ATOM 681 C C . LEU A 1 90 ? 11.788 7.699 -10.111 1.00 73.75 90 LEU A C 1
ATOM 683 O O . LEU A 1 90 ? 12.678 8.372 -9.595 1.00 73.75 90 LEU A O 1
ATOM 687 N N . ARG A 1 91 ? 10.830 8.244 -10.870 1.00 79.69 91 ARG A N 1
ATOM 688 C CA . ARG A 1 91 ? 10.781 9.678 -11.183 1.00 79.69 91 ARG A CA 1
ATOM 689 C C . ARG A 1 91 ? 10.752 10.481 -9.884 1.00 79.69 91 ARG A C 1
ATOM 691 O O . ARG A 1 91 ? 9.940 10.193 -9.003 1.00 79.69 91 ARG A O 1
ATOM 698 N N . HIS A 1 92 ? 11.602 11.500 -9.788 1.00 82.00 92 HIS A N 1
ATOM 699 C CA . HIS A 1 92 ? 11.606 12.430 -8.663 1.00 82.00 92 HIS A CA 1
ATOM 700 C C . HIS A 1 92 ? 10.198 13.014 -8.455 1.00 82.00 92 HIS A C 1
ATOM 702 O O . HIS A 1 92 ? 9.593 13.552 -9.385 1.00 82.00 92 HIS A O 1
ATOM 708 N N . LYS A 1 93 ? 9.658 12.881 -7.237 1.00 85.38 93 LYS A N 1
ATOM 709 C CA . LYS A 1 93 ? 8.348 13.426 -6.848 1.00 85.38 93 LYS A CA 1
ATOM 710 C C . LYS A 1 93 ? 8.584 14.668 -5.983 1.00 85.38 93 LYS A C 1
ATOM 712 O O . LYS A 1 93 ? 8.680 14.526 -4.759 1.00 85.38 93 LYS A O 1
ATOM 717 N N . PRO A 1 94 ? 8.701 15.870 -6.580 1.00 88.94 94 PRO A N 1
ATOM 718 C CA . PRO A 1 94 ? 8.970 17.081 -5.816 1.00 88.94 94 PRO A CA 1
ATOM 719 C C . PRO A 1 94 ? 7.897 17.272 -4.737 1.00 88.94 94 PRO A C 1
ATOM 721 O O . PRO A 1 94 ? 6.698 17.148 -4.991 1.00 88.94 94 PRO A O 1
ATOM 724 N N . GLY A 1 95 ? 8.339 17.517 -3.504 1.00 92.62 95 GLY A N 1
ATOM 725 C CA . GLY A 1 95 ? 7.454 17.747 -2.362 1.00 92.62 95 GLY A CA 1
ATOM 726 C C . GLY A 1 95 ? 6.868 16.494 -1.701 1.00 92.62 95 GLY A C 1
ATOM 727 O O . GLY A 1 95 ? 6.088 16.645 -0.764 1.00 92.62 95 GLY A O 1
ATOM 728 N N . ALA A 1 96 ? 7.239 15.274 -2.109 1.00 91.75 96 ALA A N 1
ATOM 729 C CA . ALA A 1 96 ? 6.815 14.060 -1.399 1.00 91.75 96 ALA A CA 1
ATOM 730 C C . ALA A 1 96 ? 7.269 14.066 0.073 1.00 91.75 96 ALA A C 1
ATOM 732 O O . ALA A 1 96 ? 6.467 13.772 0.956 1.00 91.75 96 ALA A O 1
ATOM 733 N N . LEU A 1 97 ? 8.514 14.489 0.332 1.00 89.56 97 LEU A N 1
ATOM 734 C CA . LEU A 1 97 ? 9.055 14.626 1.686 1.00 89.56 97 LEU A CA 1
ATOM 735 C C . LEU A 1 97 ? 8.263 15.652 2.511 1.00 89.56 97 LEU A C 1
ATOM 737 O O . LEU A 1 97 ? 7.832 15.335 3.609 1.00 89.56 97 LEU A O 1
ATOM 741 N N . LYS A 1 98 ? 7.970 16.829 1.937 1.00 95.00 98 LYS A N 1
ATOM 742 C CA . LYS A 1 98 ? 7.182 17.886 2.597 1.00 95.00 98 LYS A CA 1
ATOM 743 C C . LYS A 1 98 ? 5.753 17.444 2.919 1.00 95.00 98 LYS A C 1
ATOM 745 O O . LYS A 1 98 ? 5.213 17.794 3.960 1.00 95.00 98 LYS A O 1
ATOM 750 N N . ARG A 1 99 ? 5.113 16.678 2.026 1.00 93.38 99 ARG A N 1
ATOM 751 C CA . ARG A 1 99 ? 3.777 16.115 2.288 1.00 93.38 99 ARG A CA 1
ATOM 752 C C . ARG A 1 99 ? 3.826 15.100 3.420 1.00 93.38 99 ARG A C 1
ATOM 754 O O . ARG A 1 99 ? 2.947 15.134 4.269 1.00 93.38 99 ARG A O 1
ATOM 761 N N . ARG A 1 100 ? 4.853 14.242 3.442 1.00 90.94 100 ARG A N 1
ATOM 762 C CA . ARG A 1 100 ? 5.062 13.291 4.537 1.00 90.94 100 ARG A CA 1
ATOM 763 C C . ARG A 1 100 ? 5.272 14.026 5.858 1.00 90.94 100 ARG A C 1
ATOM 765 O O . ARG A 1 100 ? 4.552 13.759 6.803 1.00 90.94 100 ARG A O 1
ATOM 772 N N . GLU A 1 101 ? 6.162 15.011 5.882 1.00 93.62 101 GLU A N 1
ATOM 773 C CA . GLU A 1 101 ? 6.433 15.850 7.054 1.00 93.62 101 GLU A CA 1
ATOM 774 C C . GLU A 1 101 ? 5.175 16.568 7.557 1.00 93.62 101 GLU A C 1
ATOM 776 O O . GLU A 1 101 ? 4.911 16.582 8.755 1.00 93.62 101 GLU A O 1
ATOM 781 N N . LYS A 1 102 ? 4.355 17.117 6.651 1.00 93.94 102 LYS A N 1
ATOM 782 C CA . LYS A 1 102 ? 3.085 17.752 7.020 1.00 93.94 102 LYS A CA 1
ATOM 783 C C . LYS A 1 102 ? 2.120 16.761 7.676 1.00 93.94 102 LYS A C 1
ATOM 785 O O . LYS A 1 102 ? 1.521 17.114 8.686 1.00 93.94 102 LYS A O 1
ATOM 790 N N . MET A 1 103 ? 1.978 15.554 7.122 1.00 89.06 103 MET A N 1
ATOM 791 C CA . MET A 1 103 ? 1.148 14.501 7.724 1.00 89.06 103 MET A CA 1
ATOM 792 C C . MET A 1 103 ? 1.693 14.101 9.100 1.00 89.06 103 MET A C 1
ATOM 794 O O . MET A 1 103 ? 0.955 14.139 10.077 1.00 89.06 103 MET A O 1
ATOM 798 N N . GLU A 1 104 ? 2.999 13.840 9.203 1.00 92.06 104 GLU A N 1
ATOM 799 C CA . GLU A 1 104 ? 3.642 13.478 10.472 1.00 92.06 104 GLU A CA 1
ATOM 800 C C . GLU A 1 104 ? 3.506 14.585 11.529 1.00 92.06 104 GLU A C 1
ATOM 802 O O . GLU A 1 104 ? 3.369 14.295 12.712 1.00 92.06 104 GLU A O 1
ATOM 807 N N . LYS A 1 105 ? 3.560 15.865 11.139 1.00 94.12 105 LYS A N 1
ATOM 808 C CA . LYS A 1 105 ? 3.370 16.988 12.067 1.00 94.12 105 LYS A CA 1
ATOM 809 C C . LYS A 1 105 ? 1.955 16.995 12.646 1.00 94.12 105 LYS A C 1
ATOM 811 O O . LYS A 1 105 ? 1.804 17.054 13.860 1.00 94.12 105 LYS A O 1
ATOM 816 N N . VAL A 1 106 ? 0.942 16.874 11.787 1.00 89.56 106 VAL A N 1
ATOM 817 C CA . VAL A 1 106 ? -0.465 16.810 12.215 1.00 89.56 106 VAL A CA 1
ATOM 818 C C . VAL A 1 106 ? -0.708 15.593 13.114 1.00 89.56 106 VAL A C 1
ATOM 820 O O . VAL A 1 106 ? -1.412 15.700 14.117 1.00 89.56 106 VAL A O 1
ATOM 823 N N . GLU A 1 107 ? -0.091 14.452 12.802 1.00 89.06 107 GLU A N 1
ATOM 824 C CA . GLU A 1 107 ? -0.138 13.259 13.651 1.00 89.06 107 GLU A CA 1
ATOM 825 C C . GLU A 1 107 ? 0.522 13.508 15.015 1.00 89.06 107 GLU A C 1
ATOM 827 O O . GLU A 1 107 ? -0.091 13.216 16.039 1.00 89.06 107 GLU A O 1
ATOM 832 N N . ARG A 1 108 ? 1.726 14.098 15.063 1.00 91.25 108 ARG A N 1
ATOM 833 C CA . ARG A 1 108 ? 2.426 14.413 16.325 1.00 91.25 108 ARG A CA 1
ATOM 834 C C . ARG A 1 108 ? 1.616 15.341 17.227 1.00 91.25 108 ARG A C 1
ATOM 836 O O . ARG A 1 108 ? 1.471 15.035 18.408 1.00 91.25 108 ARG A O 1
ATOM 843 N N . ASP A 1 109 ? 1.064 16.422 16.680 1.00 90.62 109 ASP A N 1
ATOM 844 C CA . ASP A 1 109 ? 0.247 17.377 17.445 1.00 90.62 109 ASP A CA 1
ATOM 845 C C . ASP A 1 109 ? -0.981 16.676 18.050 1.00 90.62 109 ASP A C 1
ATOM 847 O O . ASP A 1 109 ? -1.332 16.865 19.217 1.00 90.62 109 ASP A O 1
ATOM 851 N N . ARG A 1 110 ? -1.593 15.775 17.279 1.00 88.12 110 ARG A N 1
ATOM 852 C CA . ARG A 1 110 ? -2.725 14.963 17.722 1.00 88.12 110 ARG A CA 1
ATOM 853 C C . ARG A 1 110 ? -2.353 13.962 18.813 1.00 88.12 110 ARG A C 1
ATOM 855 O O . ARG A 1 110 ? -3.102 13.807 19.778 1.00 88.12 110 ARG A O 1
ATOM 862 N N . PHE A 1 111 ? -1.211 13.291 18.678 1.00 88.31 111 PHE A N 1
ATOM 863 C CA . PHE A 1 111 ? -0.701 12.387 19.708 1.00 88.31 111 PHE A CA 1
ATOM 864 C C . PHE A 1 111 ? -0.380 13.137 20.999 1.00 88.31 111 PHE A C 1
ATOM 866 O O . PHE A 1 111 ? -0.697 12.629 22.071 1.00 88.31 111 PHE A O 1
ATOM 873 N N . ALA A 1 112 ? 0.173 14.348 20.913 1.00 88.94 112 ALA A N 1
ATOM 874 C CA . ALA A 1 112 ? 0.416 15.193 22.078 1.00 88.94 112 ALA A CA 1
ATOM 875 C C . ALA A 1 112 ? -0.895 15.578 22.784 1.00 88.94 112 ALA A C 1
ATOM 877 O O . ALA A 1 112 ? -0.981 15.472 24.005 1.00 88.94 112 ALA A O 1
ATOM 878 N N . MET A 1 113 ? -1.941 15.940 22.033 1.00 85.56 113 MET A N 1
ATOM 879 C CA . MET A 1 113 ? -3.270 16.206 22.600 1.00 85.56 113 MET A CA 1
ATOM 880 C C . MET A 1 113 ? -3.882 14.973 23.281 1.00 85.56 113 MET A C 1
ATOM 882 O O . MET A 1 113 ? -4.440 15.094 24.368 1.00 85.56 113 MET A O 1
ATOM 886 N N . ASN A 1 114 ? -3.766 13.787 22.675 1.00 87.56 114 ASN A N 1
ATOM 887 C CA . ASN A 1 114 ? -4.266 12.541 23.265 1.00 87.56 114 ASN A CA 1
ATOM 888 C C . ASN A 1 114 ? -3.472 12.162 24.531 1.00 87.56 114 ASN A C 1
ATOM 890 O O . ASN A 1 114 ? -4.067 11.891 25.570 1.00 87.56 114 ASN A O 1
ATOM 894 N N . MET A 1 115 ? -2.138 12.248 24.486 1.00 85.00 115 MET A N 1
ATOM 895 C CA . MET A 1 115 ? -1.267 12.074 25.655 1.00 85.00 115 MET A CA 1
ATOM 896 C C . MET A 1 115 ? -1.635 13.035 26.785 1.00 85.00 115 MET A C 1
ATOM 898 O O . MET A 1 115 ? -1.742 12.599 27.923 1.00 85.00 115 MET A O 1
ATOM 902 N N . ALA A 1 116 ? -1.878 14.312 26.478 1.00 85.56 116 ALA A N 1
ATOM 903 C CA . ALA A 1 116 ? -2.280 15.307 27.467 1.00 85.56 116 ALA A CA 1
ATOM 904 C C . ALA A 1 116 ? -3.649 14.992 28.095 1.00 85.56 116 ALA A C 1
ATOM 906 O O . ALA A 1 116 ? -3.823 15.153 29.301 1.00 85.56 116 ALA A O 1
ATOM 907 N N . GLN A 1 117 ? -4.615 14.505 27.305 1.00 81.75 117 GLN A N 1
ATOM 908 C CA . GLN A 1 117 ? -5.900 14.026 27.829 1.00 81.75 117 GLN A CA 1
ATOM 909 C C . GLN A 1 117 ? -5.697 12.827 28.760 1.00 81.75 117 GLN A C 1
ATOM 911 O O . GLN A 1 117 ? -6.227 12.821 29.867 1.00 81.75 117 GLN A O 1
ATOM 916 N N . MET A 1 118 ? -4.879 11.855 28.350 1.00 74.50 118 MET A N 1
ATOM 917 C CA . MET A 1 118 ? -4.562 10.669 29.149 1.00 74.50 118 MET A CA 1
ATOM 918 C C . MET A 1 118 ? -3.727 10.981 30.398 1.00 74.50 118 MET A C 1
ATOM 920 O O . MET A 1 118 ? -3.851 10.263 31.381 1.00 74.50 118 MET A O 1
ATOM 924 N N . SER A 1 119 ? -2.892 12.027 30.391 1.00 78.94 119 SER A N 1
ATOM 925 C CA . SER A 1 119 ? -2.112 12.448 31.562 1.00 78.94 119 SER A CA 1
ATOM 926 C C . SER A 1 119 ? -2.904 13.347 32.513 1.00 78.94 119 SER A C 1
ATOM 928 O O . SER A 1 119 ? -2.663 13.319 33.714 1.00 78.94 119 SER A O 1
ATOM 930 N N . GLY A 1 120 ? -3.836 14.153 31.989 1.00 67.75 120 GLY A N 1
ATOM 931 C CA . GLY A 1 120 ? -4.774 14.948 32.791 1.00 67.75 120 GLY A CA 1
ATOM 932 C C . GLY A 1 120 ? -5.859 14.088 33.445 1.00 67.75 120 GLY A C 1
ATOM 933 O O . GLY A 1 120 ? -6.341 14.407 34.529 1.00 67.75 120 GLY A O 1
ATOM 934 N N . LEU A 1 121 ? -6.186 12.953 32.826 1.00 61.91 121 LEU A N 1
ATOM 935 C CA . LEU A 1 121 ? -6.863 11.832 33.465 1.00 61.91 121 LEU A CA 1
ATOM 936 C C . LEU A 1 121 ? -5.834 11.074 34.314 1.00 61.91 121 LEU A C 1
ATOM 938 O O . LEU A 1 121 ? -5.363 10.009 33.924 1.00 61.91 121 LEU A O 1
ATOM 942 N N . GLN A 1 122 ? -5.464 11.625 35.476 1.00 49.06 122 GLN A N 1
ATOM 943 C CA . GLN A 1 122 ? -4.822 10.847 36.535 1.00 49.06 122 GLN A CA 1
ATOM 944 C C . GLN A 1 122 ? -5.546 9.498 36.616 1.00 49.06 122 GLN A C 1
ATOM 946 O O . GLN A 1 122 ? -6.767 9.466 36.792 1.00 49.06 122 GLN A O 1
ATOM 951 N N . ALA A 1 123 ? -4.803 8.404 36.415 1.00 45.16 123 ALA A N 1
ATOM 952 C CA . ALA A 1 123 ? -5.321 7.052 36.555 1.00 45.16 123 ALA A CA 1
ATOM 953 C C . ALA A 1 123 ? -6.208 6.998 37.807 1.00 45.16 123 ALA A C 1
ATOM 955 O O . ALA A 1 123 ? -5.758 7.489 38.851 1.00 45.16 123 ALA A O 1
ATOM 956 N N . PRO A 1 124 ? -7.439 6.448 37.748 1.00 40.94 124 PRO A N 1
ATOM 957 C CA . PRO A 1 124 ? -8.134 6.156 38.981 1.00 40.94 124 PRO A CA 1
ATOM 958 C C . PRO A 1 124 ? -7.195 5.232 39.747 1.00 40.94 124 PRO A C 1
ATOM 960 O O . PRO A 1 124 ? -6.859 4.134 39.292 1.00 40.94 124 PRO A O 1
ATOM 963 N N . ALA A 1 125 ? -6.693 5.745 40.869 1.00 36.03 125 ALA A N 1
ATOM 964 C CA . ALA A 1 125 ? -6.080 4.930 41.887 1.00 36.03 125 ALA A CA 1
ATOM 965 C C . ALA A 1 125 ? -6.982 3.714 42.081 1.00 36.03 125 ALA A C 1
ATOM 967 O O . ALA A 1 125 ? -8.207 3.831 42.044 1.00 36.03 125 ALA A O 1
ATOM 968 N N . ALA A 1 126 ? -6.367 2.550 42.244 1.00 42.69 126 ALA A N 1
ATOM 969 C CA . ALA A 1 126 ? -7.058 1.360 42.682 1.00 42.69 126 ALA A CA 1
ATOM 970 C C . ALA A 1 126 ? -7.873 1.678 43.950 1.00 42.69 126 ALA A C 1
ATOM 972 O O . ALA A 1 126 ? -7.342 1.677 45.056 1.00 42.69 126 ALA A O 1
ATOM 973 N N . SER A 1 127 ? -9.163 1.956 43.786 1.00 34.12 127 SER A N 1
ATOM 974 C CA . SER A 1 127 ? -10.173 1.859 44.825 1.00 34.12 127 SER A CA 1
ATOM 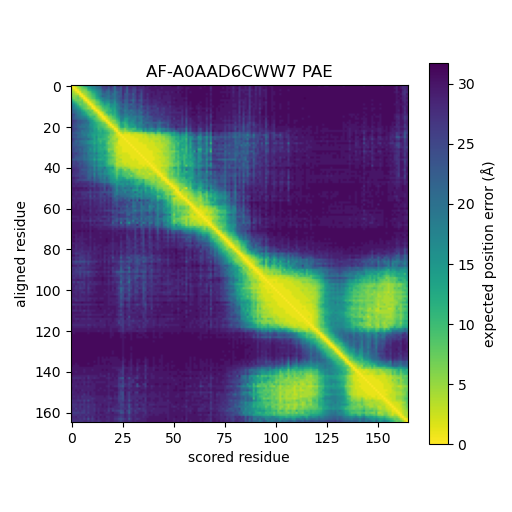975 C C . SER A 1 127 ? -11.145 0.772 44.388 1.00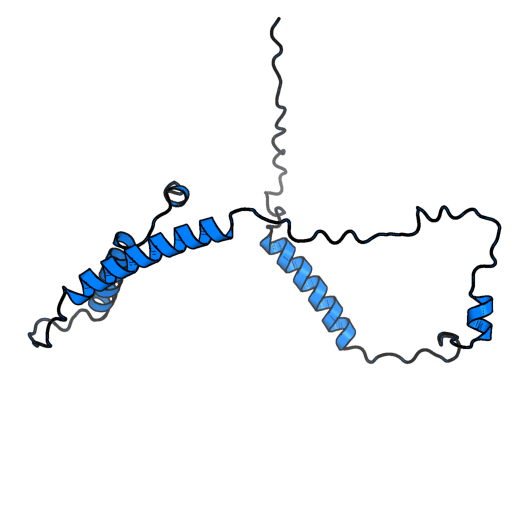 34.12 127 SER A C 1
ATOM 977 O O . SER A 1 127 ? -11.956 0.921 43.476 1.00 34.12 127 SER A O 1
ATOM 979 N N . ALA A 1 128 ? -10.964 -0.388 45.013 1.00 44.16 128 ALA A N 1
ATOM 980 C CA . ALA A 1 128 ? -11.890 -1.500 44.965 1.00 44.16 128 ALA A CA 1
ATOM 981 C C . ALA A 1 128 ? -13.285 -1.057 45.443 1.00 44.16 128 ALA A C 1
ATOM 983 O O . ALA A 1 128 ? -13.397 -0.287 46.396 1.00 44.16 128 ALA A O 1
ATOM 984 N N . GLY A 1 129 ? -14.333 -1.567 44.791 1.00 34.62 129 GLY A N 1
ATOM 985 C CA . GLY A 1 129 ? -15.725 -1.293 45.149 1.00 34.62 129 GLY A CA 1
ATOM 986 C C . GLY A 1 129 ? -16.728 -1.945 44.196 1.00 34.62 129 GLY A C 1
ATOM 987 O O . GLY A 1 129 ? -17.350 -1.264 43.395 1.00 34.62 129 GLY A O 1
ATOM 988 N N . GLU A 1 130 ? -16.786 -3.277 44.235 1.00 37.38 130 GLU A N 1
ATOM 989 C CA . GLU A 1 130 ? -18.017 -4.082 44.314 1.00 37.38 130 GLU A CA 1
ATOM 990 C C . GLU A 1 130 ? -19.272 -3.630 43.534 1.00 37.38 130 GLU A C 1
ATOM 992 O O . GLU A 1 130 ? -19.939 -2.673 43.909 1.00 37.38 130 GLU A O 1
ATOM 997 N N . THR A 1 131 ? -19.657 -4.396 42.498 1.00 32.72 131 THR A N 1
ATOM 998 C CA . THR A 1 131 ? -20.973 -5.076 42.381 1.00 32.72 131 THR A CA 1
ATOM 999 C C . THR A 1 131 ? -21.072 -5.850 41.050 1.00 32.72 131 THR A C 1
ATOM 1001 O O . THR A 1 131 ? -20.879 -5.300 39.969 1.00 32.72 131 THR A O 1
ATOM 1004 N N . ASN A 1 132 ? -21.449 -7.127 41.165 1.00 37.06 132 ASN A N 1
ATOM 1005 C CA . ASN A 1 132 ? -21.931 -8.069 40.144 1.00 37.06 132 ASN A CA 1
ATOM 1006 C C . ASN A 1 132 ? -20.938 -8.749 39.181 1.00 37.06 132 ASN A C 1
ATOM 1008 O O . ASN A 1 132 ? -20.704 -8.382 38.030 1.00 37.06 132 ASN A O 1
ATOM 1012 N N . THR A 1 133 ? -20.487 -9.900 39.671 1.00 39.66 133 THR A N 1
ATOM 1013 C CA . THR A 1 133 ? -19.943 -11.078 38.993 1.00 39.66 133 THR A CA 1
ATOM 1014 C C . THR A 1 133 ? -20.949 -11.755 38.042 1.00 39.66 133 THR A C 1
ATOM 1016 O O . THR A 1 133 ? -21.326 -12.908 38.244 1.00 39.66 133 THR A O 1
ATOM 1019 N N . THR A 1 134 ? -21.378 -11.086 36.964 1.00 43.00 134 THR A N 1
ATOM 1020 C CA . THR A 1 134 ? -22.209 -11.757 35.930 1.00 43.00 134 THR A CA 1
ATOM 1021 C C . THR A 1 134 ? -21.856 -11.444 34.474 1.00 43.00 134 THR A C 1
ATOM 1023 O O . THR A 1 134 ? -22.525 -11.939 33.573 1.00 43.00 134 THR A O 1
ATOM 1026 N N . THR A 1 135 ? -20.786 -10.693 34.195 1.00 45.84 135 THR A N 1
ATOM 1027 C CA . THR A 1 135 ? -20.579 -10.148 32.838 1.00 45.84 135 THR A CA 1
ATOM 1028 C C . THR A 1 135 ? -19.107 -10.010 32.437 1.00 45.84 135 THR A C 1
ATOM 1030 O O . THR A 1 135 ? -18.602 -8.949 32.071 1.00 45.84 135 THR A O 1
ATOM 1033 N N . THR A 1 136 ? -18.354 -11.107 32.466 1.00 49.50 136 THR A N 1
ATOM 1034 C CA . THR A 1 136 ? -16.964 -11.133 31.960 1.00 49.50 136 THR A CA 1
ATOM 1035 C C . THR A 1 136 ? -16.891 -10.951 30.431 1.00 49.50 136 THR A C 1
ATOM 1037 O O . THR A 1 136 ? -15.967 -10.307 29.925 1.00 49.50 136 THR A O 1
ATOM 1040 N N . ALA A 1 137 ? -17.906 -11.410 29.689 1.00 54.75 137 ALA A N 1
ATOM 1041 C CA . ALA A 1 137 ? -18.055 -11.143 28.254 1.00 54.75 137 ALA A CA 1
ATOM 1042 C C . ALA A 1 137 ? -18.451 -9.678 27.969 1.00 54.75 137 ALA A C 1
ATOM 1044 O O . ALA A 1 137 ? -17.815 -9.026 27.143 1.00 54.75 137 ALA A O 1
ATOM 1045 N N . ASP A 1 138 ? -19.405 -9.111 28.716 1.00 58.34 138 ASP A N 1
ATOM 1046 C CA . ASP A 1 138 ? -19.840 -7.723 28.493 1.00 58.34 138 ASP A CA 1
ATOM 1047 C C . ASP A 1 138 ? -18.843 -6.690 29.024 1.00 58.34 138 ASP A C 1
ATOM 1049 O O . ASP A 1 138 ? -18.725 -5.609 28.458 1.00 58.34 138 ASP A O 1
ATOM 1053 N N . SER A 1 139 ? -18.046 -7.008 30.048 1.00 70.12 139 SER A N 1
ATOM 1054 C CA . SER A 1 139 ? -16.971 -6.119 30.518 1.00 70.12 139 SER A CA 1
ATOM 1055 C C . SER A 1 139 ? -15.801 -6.042 29.534 1.00 70.12 139 SER A C 1
ATOM 1057 O O . SER A 1 139 ? -15.182 -4.988 29.386 1.00 70.12 139 SER A O 1
ATOM 1059 N N . THR A 1 140 ? -15.472 -7.129 28.826 1.00 75.56 140 THR A N 1
ATOM 1060 C CA . THR A 1 140 ? -14.499 -7.069 27.723 1.00 75.56 140 THR A CA 1
ATOM 1061 C C . THR A 1 140 ? -15.106 -6.357 26.517 1.00 75.56 140 THR A C 1
ATOM 1063 O O . THR A 1 140 ? -14.468 -5.449 25.986 1.00 75.56 140 THR A O 1
ATOM 1066 N N . ALA A 1 141 ? -16.349 -6.670 26.138 1.00 81.75 141 ALA A N 1
ATOM 1067 C CA . ALA A 1 141 ? -17.049 -6.008 25.037 1.00 81.75 141 ALA A CA 1
ATOM 1068 C C . ALA A 1 141 ? -17.223 -4.497 25.267 1.00 81.75 141 ALA A C 1
ATOM 1070 O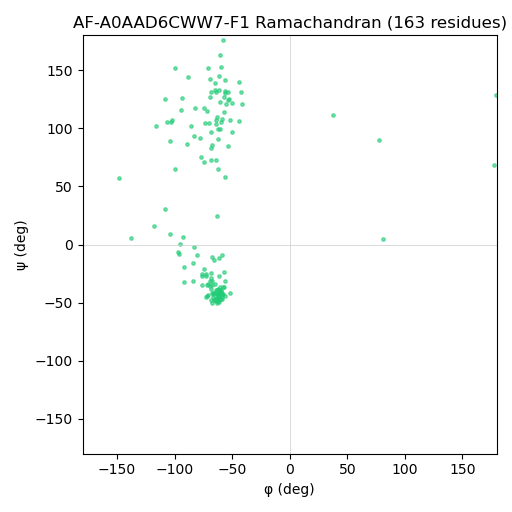 O . ALA A 1 141 ? -16.949 -3.710 24.363 1.00 81.75 141 ALA A O 1
ATOM 1071 N N . SER A 1 142 ? -17.587 -4.081 26.481 1.00 83.69 142 SER A N 1
ATOM 1072 C CA . SER A 1 142 ? -17.726 -2.678 26.888 1.00 83.69 142 SER A CA 1
ATOM 1073 C C . SER A 1 142 ? -16.380 -1.951 26.879 1.00 83.69 142 SER A C 1
ATOM 1075 O O . SER A 1 142 ? -16.274 -0.858 26.322 1.00 83.69 142 SER A O 1
ATOM 1077 N N . ARG A 1 143 ? -15.302 -2.591 27.360 1.00 87.75 143 ARG A N 1
ATOM 1078 C CA . ARG A 1 143 ? -13.937 -2.045 27.242 1.00 87.75 143 ARG A CA 1
ATOM 1079 C C . ARG A 1 143 ? -13.505 -1.881 25.786 1.00 87.75 143 ARG A C 1
ATOM 1081 O O . ARG A 1 143 ? -12.979 -0.832 25.423 1.00 87.75 143 ARG A O 1
ATOM 1088 N N . PHE A 1 144 ? -13.750 -2.877 24.935 1.00 88.00 144 PHE A N 1
ATOM 1089 C CA . PHE A 1 144 ? -13.439 -2.781 23.508 1.00 88.00 144 PHE A CA 1
ATOM 1090 C C . PHE A 1 144 ? -14.313 -1.749 22.789 1.00 88.00 144 PHE A C 1
ATOM 1092 O O . PHE A 1 144 ? -13.819 -1.079 21.885 1.00 88.00 144 PHE A O 1
ATOM 1099 N N . ALA A 1 145 ? -15.577 -1.581 23.182 1.00 89.81 145 ALA A N 1
ATOM 1100 C CA . ALA A 1 145 ? -16.454 -0.539 22.658 1.00 89.81 145 ALA A CA 1
ATOM 1101 C C . ALA A 1 145 ? -15.959 0.856 23.061 1.00 89.81 145 ALA A C 1
ATOM 1103 O O . ALA A 1 145 ? -15.802 1.714 22.196 1.00 89.81 145 ALA A O 1
ATOM 1104 N N . ALA A 1 146 ? -15.619 1.064 24.336 1.00 88.25 146 ALA A N 1
ATOM 1105 C CA . ALA A 1 146 ? -15.029 2.308 24.824 1.00 88.25 146 ALA A CA 1
ATOM 1106 C C . ALA A 1 146 ? -13.705 2.626 24.111 1.00 88.25 146 ALA A C 1
ATOM 1108 O O . ALA A 1 146 ? -13.515 3.747 23.644 1.00 88.25 146 ALA A O 1
ATOM 1109 N N . LEU A 1 147 ? -12.831 1.629 23.932 1.00 85.06 147 LEU A N 1
ATOM 1110 C CA . LEU A 1 147 ? -11.577 1.774 23.191 1.00 85.06 147 LEU A CA 1
ATOM 1111 C C . LEU A 1 147 ? -11.820 2.116 21.717 1.00 85.06 147 LEU A C 1
ATOM 1113 O O . LEU A 1 147 ? -11.180 3.017 21.184 1.00 85.06 147 LEU A O 1
ATOM 1117 N N . ARG A 1 148 ? -12.757 1.432 21.049 1.00 90.44 148 ARG A N 1
ATOM 1118 C CA . ARG A 1 148 ? -13.131 1.740 19.659 1.00 90.44 148 ARG A CA 1
ATOM 1119 C C . ARG A 1 148 ? -13.685 3.152 19.536 1.00 90.44 148 ARG A C 1
ATOM 1121 O O . ARG A 1 148 ? -13.283 3.861 18.620 1.00 90.44 148 ARG A O 1
ATOM 1128 N N . ASN A 1 149 ? -14.542 3.573 20.462 1.00 89.06 149 ASN A N 1
ATOM 1129 C CA . ASN A 1 149 ? -15.111 4.915 20.482 1.00 89.06 149 ASN A CA 1
ATOM 1130 C C . ASN A 1 149 ? -14.017 5.966 20.697 1.00 89.06 149 ASN A C 1
ATOM 1132 O O . ASN A 1 149 ? -13.931 6.905 19.909 1.00 89.06 149 ASN A O 1
ATOM 1136 N N . PHE A 1 150 ? -13.130 5.759 21.672 1.00 88.31 150 PHE A N 1
ATOM 1137 C CA . PHE A 1 150 ? -11.993 6.637 21.948 1.00 88.31 150 PHE A CA 1
ATOM 1138 C C . PHE A 1 150 ? -11.022 6.731 20.7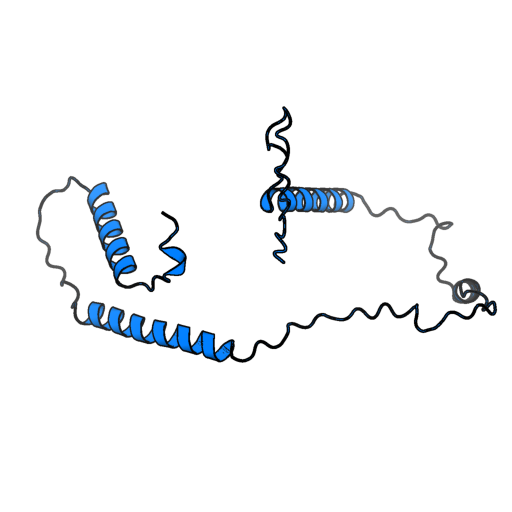65 1.00 88.31 150 PHE A C 1
ATOM 1140 O O . PHE A 1 150 ? -10.646 7.827 20.358 1.00 88.31 150 PHE A O 1
ATOM 1147 N N . ILE A 1 151 ? -10.649 5.602 20.154 1.00 86.94 151 ILE A N 1
ATOM 1148 C CA . ILE A 1 151 ? -9.808 5.605 18.951 1.00 86.94 151 ILE A CA 1
ATOM 1149 C C . ILE A 1 151 ? -10.546 6.332 17.826 1.00 86.94 151 ILE A C 1
ATOM 1151 O O . ILE A 1 151 ? -9.977 7.217 17.205 1.00 86.94 151 ILE A O 1
ATOM 1155 N N . SER A 1 152 ? -11.822 6.028 17.582 1.00 86.31 152 SER A N 1
ATOM 1156 C CA . SER A 1 152 ? -12.582 6.631 16.480 1.00 86.31 152 SER A CA 1
ATOM 1157 C C . SER A 1 152 ? -12.792 8.141 16.623 1.00 86.31 152 SER A C 1
ATOM 1159 O O . SER A 1 152 ? -12.784 8.837 15.605 1.00 86.31 152 SER A O 1
ATOM 1161 N N . SER A 1 153 ? -12.938 8.649 17.854 1.00 84.44 153 SER A N 1
ATOM 1162 C CA . SER A 1 153 ? -13.058 10.081 18.142 1.00 84.44 153 SER A CA 1
ATOM 1163 C C . SER A 1 153 ? -11.706 10.784 18.043 1.00 84.44 153 SER A C 1
ATOM 1165 O O . SER A 1 153 ? -11.623 11.917 17.566 1.00 84.44 153 SER A O 1
ATOM 1167 N N . THR A 1 154 ? -10.631 10.098 18.433 1.00 85.56 154 THR A N 1
ATOM 1168 C CA . THR A 1 154 ? -9.283 10.663 18.455 1.00 85.56 154 THR A CA 1
ATOM 1169 C C . THR A 1 154 ? -8.455 10.356 17.207 1.00 85.56 154 THR A C 1
ATOM 1171 O O . THR A 1 154 ? -7.351 10.872 17.140 1.00 85.56 154 THR A O 1
ATOM 1174 N N . MET A 1 155 ? -8.941 9.630 16.187 1.00 84.44 155 MET A N 1
ATOM 1175 C CA . MET A 1 155 ? -8.202 9.338 14.934 1.00 84.44 155 MET A CA 1
ATOM 1176 C C . MET A 1 155 ? -8.569 10.229 13.737 1.00 84.44 155 MET A C 1
ATOM 1178 O O . MET A 1 155 ? -9.694 10.717 13.607 1.00 84.44 155 MET A O 1
ATOM 1182 N N . GLU A 1 156 ? -7.620 10.438 12.814 1.00 81.75 156 GLU A N 1
ATOM 1183 C CA . GLU A 1 156 ? -7.855 11.219 11.590 1.00 81.75 156 GLU A CA 1
ATOM 1184 C C . GLU A 1 156 ? -8.685 10.435 10.580 1.00 81.75 156 GLU A C 1
ATOM 1186 O O . GLU A 1 156 ? -8.258 9.408 10.062 1.00 81.75 156 GLU A O 1
ATOM 1191 N N . GLN A 1 157 ? -9.873 10.940 10.259 1.00 83.19 157 GLN A N 1
ATOM 1192 C CA . GLN A 1 157 ? -10.730 10.332 9.251 1.00 83.19 157 GLN A CA 1
ATOM 1193 C C . GLN A 1 157 ? -10.660 11.143 7.962 1.00 83.19 157 GLN A C 1
ATOM 1195 O O . GLN A 1 157 ? -11.263 12.215 7.866 1.00 83.19 157 GLN A O 1
ATOM 1200 N N . GLN A 1 158 ? -9.963 10.617 6.954 1.00 82.81 158 GLN A N 1
ATOM 1201 C CA . GLN A 1 158 ? -9.951 11.244 5.635 1.00 82.81 158 GLN A CA 1
ATOM 1202 C C . GLN A 1 158 ? -11.364 11.201 5.029 1.00 82.81 158 GLN A C 1
ATOM 1204 O O . GLN A 1 158 ? -11.994 10.137 5.015 1.00 82.81 158 GLN A O 1
ATOM 1209 N N . PRO A 1 159 ? -11.874 12.320 4.484 1.00 81.62 159 PRO A N 1
ATOM 1210 C CA . PRO A 1 159 ? -13.235 12.395 3.948 1.00 81.62 159 PRO A CA 1
ATOM 1211 C C . PRO A 1 159 ? -13.467 11.418 2.787 1.00 81.62 159 PRO A C 1
ATOM 1213 O O . PRO A 1 159 ? -14.575 10.923 2.614 1.00 81.62 159 PRO A O 1
ATOM 1216 N N . VAL A 1 160 ? -12.402 11.066 2.058 1.00 81.31 160 VAL A N 1
ATOM 1217 C CA . VAL A 1 160 ? -12.402 10.094 0.951 1.00 81.31 160 VAL A CA 1
ATOM 1218 C C . VAL A 1 160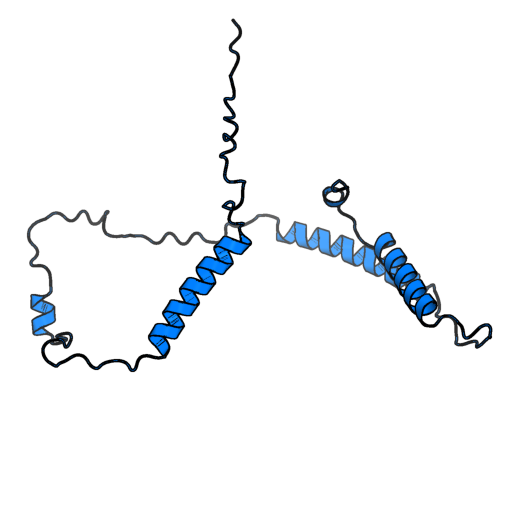 ? -12.915 8.710 1.376 1.00 81.31 160 VAL A C 1
ATOM 1220 O O . VAL A 1 160 ? -13.408 7.956 0.543 1.00 81.31 160 VAL A O 1
ATOM 1223 N N . PHE A 1 161 ? -12.836 8.365 2.663 1.00 75.94 161 PHE A N 1
ATOM 1224 C CA . PHE A 1 161 ? -13.288 7.066 3.165 1.00 75.94 161 PHE A CA 1
ATOM 1225 C C . PHE A 1 161 ? -14.707 7.084 3.750 1.00 75.94 161 PHE A C 1
ATOM 1227 O O . PHE A 1 161 ? -15.239 6.020 4.053 1.00 75.94 161 PHE A O 1
ATOM 1234 N N . LYS A 1 162 ? -15.346 8.257 3.885 1.00 76.50 162 LYS A N 1
ATOM 1235 C CA . LYS A 1 162 ? -16.675 8.395 4.513 1.00 76.50 162 LYS A CA 1
ATOM 1236 C C . LYS A 1 162 ? -17.844 8.113 3.561 1.00 76.50 162 LYS A C 1
ATOM 1238 O O . LYS A 1 162 ? -18.958 7.904 4.023 1.00 76.50 162 LYS A O 1
ATOM 1243 N N . THR A 1 163 ? -17.604 8.095 2.250 1.00 73.56 163 THR A N 1
ATOM 1244 C CA . THR A 1 163 ? -18.649 7.980 1.214 1.00 73.56 163 THR A CA 1
ATOM 1245 C C . THR A 1 163 ? -18.941 6.545 0.757 1.00 73.56 163 THR A C 1
ATOM 1247 O O . THR A 1 163 ? -19.697 6.365 -0.189 1.00 73.56 163 THR A O 1
ATOM 1250 N N . ASN A 1 164 ? -18.356 5.522 1.388 1.00 61.84 164 ASN A N 1
ATOM 1251 C CA . ASN A 1 164 ? -18.603 4.111 1.059 1.00 61.84 164 ASN A CA 1
ATOM 1252 C C . ASN A 1 164 ? -19.609 3.507 2.048 1.00 61.84 164 ASN A C 1
ATOM 1254 O O . ASN A 1 164 ? -19.231 2.672 2.871 1.00 61.84 164 ASN A O 1
ATOM 1258 N N . LYS A 1 165 ? -20.849 3.999 2.025 1.00 51.28 165 LYS A N 1
ATOM 1259 C CA . LYS A 1 1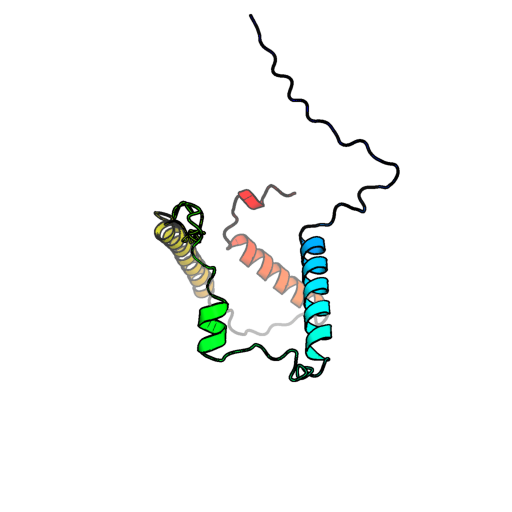65 ? -21.937 3.48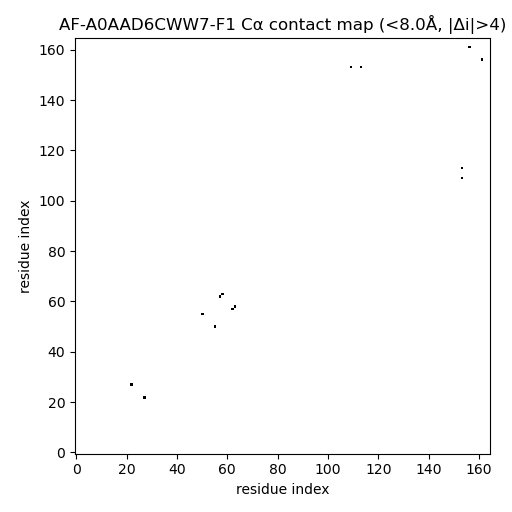8 2.862 1.00 51.28 165 LYS A CA 1
ATOM 1260 C C . LYS A 1 165 ? -22.933 2.709 2.018 1.00 51.28 165 LYS A C 1
ATOM 1262 O O . LYS A 1 165 ? -23.196 3.167 0.886 1.00 51.28 165 LYS A O 1
#

Radius of gyration: 34.36 Å; Cα contacts (8 Å, |Δi|>4): 7; chains: 1; bounding box: 65×60×91 Å

Organism: NCBI:txid3151616

Mean predicted aligned error: 22.38 Å

Foldseek 3Di:
DDDDDDPPPDDDDQDPDPPPPPCDPVNVVVVVVVVVCVVVVVVVPDDPDDDDPVPDDPPDPVVVVVPPPPPDVDPPPPVPPPPPPPPPPDDDDPCPVVVVVVVVVVVVVLVVVVVVVVVVPPPPDDDDDDDDPDPPPVVVVVVVVVVCVVCVVSDDDDPVPVPPD

Sequence (165 aa):
MAKTKTTGRTAPRSTAFGDDFRTSKKDKRQIKHAGLMSKIAKNATKTPKKRRASKKLVANLESLADALPEAAEESHDAASQVNVIKQNTLRHKPGALKRREKMEKVERDRFAMNMAQMSGLQAPAASAGETNTTTTADSTASRFAALRNFISSTMEQQPVFKTNK

Secondary structure (DSSP, 8-state):
----------PPP--SS-STT---HHHHHHHHHHHHHHHHHHHHTS---PPPGGGS----HHHHHHTSPP--S----TTTS------------TTHHHHHHHHHHHHHHHHHHHHHHHHHS-----------S--HHHHHHHHHHHHHHHHHHHS---GGGTT--

Solvent-accessible surface area (backbone atoms only — not comparable to full-atom values): 11058 Å² total; per-residue (Å²): 140,86,86,84,83,82,80,85,74,79,75,81,79,84,54,98,67,66,81,86,78,68,68,43,78,64,50,55,48,51,54,52,49,53,54,50,52,52,55,50,55,64,52,72,73,46,79,84,75,78,67,54,78,94,62,48,82,77,83,46,74,70,55,54,61,68,68,43,76,77,82,64,95,63,88,70,59,76,79,74,74,63,79,69,77,75,76,82,64,84,72,86,61,87,60,52,67,58,52,50,51,52,53,53,49,58,50,49,55,50,50,50,52,51,50,49,53,57,62,72,48,63,72,79,68,94,72,89,78,89,87,80,98,79,46,75,67,54,53,51,50,49,51,51,47,52,50,50,51,52,49,63,72,74,48,92,77,63,71,88,69,71,76,84,120

pLDDT: mean 72.16, std 17.01, range [32.72, 96.12]

InterPro domains:
  IPR028160 Ribosome biogenesis protein Slx9-like [PF15341] (21-154)